Protein AF-H9FH00-F1 (afdb_monomer)

Organism: Macaca mulatta (NCBI:txid9544)

Secondary structure (DSSP, 8-state):
-HHHHHHHHHHHH-HHHHHHHHHH-HHHHHHHHHHHHHHHHT--TT--SPEEEEPPHHHHHHHHHHHSS-HHHHHHHSS-TTEEE-TTSEEEE-HHHHHHHHHHHHHHHHHHHHHHHTSGGGTT--EE---SGGGG-HHHHHHHHHHHGGGTPEE-

pLDDT: mean 91.61, std 6.12, range [62.72, 98.12]

Foldseek 3Di:
DLVLVLVVCCQLLNPVLSVVCCVPPVVQVVVQSVQVVVQQLVQAPPDQAWTWRARPPSSQVSSCVVVVDGSQVSNVPGPDPQWHQDPVGTTTGGSVRSLVSCCVVLVVVLVVVVVVCVDPVNPPAQEDEDDDPCSSRNSNQVSNCVSCVVVNHDYD

Sequence (156 aa):
VDLAFEQLLCRIFGEDFITTFKRQRPAAWVDLTIAFEARKRTAGPHRAGALNISLPFSFIDFYRKQRGHNVETALRRSSVNFVKWSSQGMLRMSCEAMNELFQPTVSGIIQHIETLLARPEVQGVKLLFLVGGFAESAVLQHAVQAALGARGLRVV

Radius of gyration: 18.67 Å; Cα contacts (8 Å, |Δi|>4): 171; chains: 1; bounding box: 51×27×50 Å

Nearest PDB structures (foldseek):
  3a5s-assembly1_B  TM=3.078E-01  e=3.092E-01  Rheum palmatum
  3a5r-assembly1_B  TM=2.980E-01  e=6.906E-01  Rheum palmatum
  1i8b-assembly1_B-2  TM=3.566E-01  e=1.375E+00  Medicago sativa
  1i88-assembly1_B-2  TM=3.021E-01  e=9.201E-01  Medicago sativa
  1bi5-assembly1_A  TM=3.054E-01  e=1.456E+00  Medicago sativa

Solvent-accessible surface area (backbone atoms only — not comparable to full-atom values): 8728 Å² total; per-residue (Å²): 71,70,67,47,49,52,50,50,49,23,67,42,68,34,54,73,50,52,55,49,42,46,71,78,38,46,68,52,44,50,53,33,51,52,42,44,48,60,51,58,71,69,43,40,85,84,52,88,67,62,48,74,34,58,63,42,66,69,53,54,53,49,46,27,72,74,67,78,47,52,68,56,59,33,39,73,72,28,93,52,84,52,48,43,72,39,98,86,66,23,45,32,26,36,52,64,50,54,52,57,32,40,43,73,48,47,52,52,50,49,53,51,52,52,59,51,56,68,35,79,94,48,58,86,66,48,71,44,79,62,73,64,84,70,48,72,31,50,47,50,48,51,51,48,41,63,69,39,37,83,74,65,32,44,75,87

InterPro domains:
  IPR043129 ATPase, nucleotide binding domain [SSF53067] (2-149)

Mean predicted aligned error: 4.46 Å

Structure (mmCIF, N/CA/C/O backbone):
data_AF-H9FH00-F1
#
_entry.id   AF-H9FH00-F1
#
loop_
_atom_site.group_PDB
_atom_site.id
_atom_site.type_symbol
_atom_site.label_atom_id
_atom_site.label_alt_id
_atom_site.label_comp_id
_atom_site.label_asym_id
_atom_site.label_entity_id
_atom_site.label_seq_id
_atom_site.pdbx_PDB_ins_code
_atom_site.Cartn_x
_atom_site.Cartn_y
_atom_site.Cartn_z
_atom_site.occupancy
_atom_site.B_iso_or_equiv
_atom_site.auth_seq_id
_atom_site.auth_comp_id
_atom_site.auth_asym_id
_atom_site.auth_atom_id
_atom_site.pdbx_PDB_model_num
ATOM 1 N N . VAL A 1 1 ? -5.626 -0.588 1.479 1.00 94.06 1 VAL A N 1
ATOM 2 C CA . VAL A 1 1 ? -4.148 -0.709 1.537 1.00 94.06 1 VAL A CA 1
ATOM 3 C C . VAL A 1 1 ? -3.565 -1.157 0.202 1.00 94.06 1 VAL A C 1
ATOM 5 O O . VAL A 1 1 ? -2.759 -0.424 -0.349 1.00 94.06 1 VAL A O 1
ATOM 8 N N . ASP A 1 2 ? -3.991 -2.291 -0.370 1.00 95.69 2 ASP A N 1
ATOM 9 C CA . ASP A 1 2 ? -3.437 -2.786 -1.650 1.00 95.69 2 ASP A CA 1
ATOM 10 C C . ASP A 1 2 ? -3.619 -1.794 -2.812 1.00 95.69 2 ASP A C 1
ATOM 12 O O . ASP A 1 2 ? -2.686 -1.552 -3.571 1.00 95.69 2 ASP A O 1
ATOM 16 N N . LEU A 1 3 ? -4.773 -1.120 -2.883 1.00 96.44 3 LEU A N 1
ATOM 17 C CA . LEU A 1 3 ? -5.005 -0.041 -3.850 1.00 96.44 3 LEU A CA 1
ATOM 18 C C . LEU A 1 3 ? -4.013 1.125 -3.689 1.00 96.44 3 LEU A C 1
ATOM 20 O O . LEU A 1 3 ? -3.522 1.652 -4.681 1.00 96.44 3 LEU A O 1
ATOM 24 N N . ALA A 1 4 ? -3.686 1.515 -2.452 1.00 96.44 4 ALA A N 1
ATOM 25 C CA . ALA A 1 4 ? -2.723 2.587 -2.198 1.00 96.44 4 ALA A CA 1
ATOM 26 C C . ALA A 1 4 ? -1.310 2.182 -2.652 1.00 96.44 4 ALA A C 1
ATOM 28 O O . ALA A 1 4 ? -0.557 3.011 -3.163 1.00 96.44 4 ALA A O 1
ATOM 29 N N . PHE A 1 5 ? -0.961 0.899 -2.512 1.00 96.56 5 PHE A N 1
ATOM 30 C CA . PHE A 1 5 ? 0.284 0.360 -3.050 1.00 96.56 5 PHE A CA 1
ATOM 31 C C . PHE A 1 5 ? 0.297 0.375 -4.582 1.00 96.56 5 PHE A C 1
ATOM 33 O O . PHE A 1 5 ? 1.275 0.820 -5.175 1.00 96.56 5 PHE A O 1
ATOM 40 N N . GLU A 1 6 ? -0.792 -0.025 -5.239 1.00 97.19 6 GLU A N 1
ATOM 41 C CA . GLU A 1 6 ? -0.902 0.075 -6.699 1.00 97.19 6 GLU A CA 1
ATOM 42 C C . GLU A 1 6 ? -0.765 1.530 -7.178 1.00 97.19 6 GLU A C 1
ATOM 44 O O . GLU A 1 6 ? 0.018 1.808 -8.082 1.00 97.19 6 GLU A O 1
ATOM 49 N N . GLN A 1 7 ? -1.426 2.481 -6.514 1.00 96.56 7 GLN A N 1
ATOM 50 C CA . GLN A 1 7 ? -1.293 3.911 -6.813 1.00 96.56 7 GLN A CA 1
ATOM 51 C C . GLN A 1 7 ? 0.136 4.428 -6.597 1.00 96.56 7 GLN A C 1
ATOM 53 O O . GLN A 1 7 ? 0.621 5.262 -7.361 1.00 96.56 7 GLN A O 1
ATOM 58 N N . LEU A 1 8 ? 0.839 3.942 -5.571 1.00 95.81 8 LEU A N 1
ATOM 59 C CA . LEU A 1 8 ? 2.259 4.229 -5.372 1.00 95.81 8 LEU A CA 1
ATOM 60 C C . LEU A 1 8 ? 3.095 3.723 -6.558 1.00 95.81 8 LEU A C 1
ATOM 62 O O . LEU A 1 8 ? 3.923 4.471 -7.074 1.00 95.81 8 LEU A O 1
ATOM 66 N N . LEU A 1 9 ? 2.848 2.499 -7.031 1.00 96.62 9 LEU A N 1
ATOM 67 C CA . LEU A 1 9 ? 3.522 1.962 -8.214 1.00 96.62 9 LEU A CA 1
ATOM 68 C C . LEU A 1 9 ? 3.197 2.777 -9.474 1.00 96.62 9 LEU A C 1
ATOM 70 O O . LEU A 1 9 ? 4.111 3.069 -10.242 1.00 96.62 9 LEU A O 1
ATOM 74 N N . CYS A 1 10 ? 1.947 3.207 -9.665 1.00 96.94 10 CYS A N 1
ATOM 75 C CA . CYS A 1 10 ? 1.564 4.087 -10.774 1.00 96.94 10 CYS A CA 1
ATOM 76 C C . CYS A 1 10 ? 2.302 5.431 -10.718 1.00 96.94 10 CYS A C 1
ATOM 78 O O . CYS A 1 10 ? 2.780 5.902 -11.746 1.00 96.94 10 CYS A O 1
ATOM 80 N N . ARG A 1 11 ? 2.469 6.026 -9.529 1.00 95.50 11 ARG A N 1
ATOM 81 C CA . ARG A 1 11 ? 3.235 7.275 -9.359 1.00 95.50 11 ARG A CA 1
ATOM 82 C C . ARG A 1 11 ? 4.721 7.121 -9.693 1.00 95.50 11 ARG A C 1
ATOM 84 O O . ARG A 1 11 ? 5.328 8.069 -10.177 1.00 95.50 11 ARG A O 1
ATOM 91 N N . ILE A 1 12 ? 5.308 5.953 -9.427 1.00 95.19 12 ILE A N 1
ATOM 92 C CA . ILE A 1 12 ? 6.737 5.698 -9.668 1.00 95.19 12 ILE A CA 1
ATOM 93 C C . ILE A 1 12 ? 6.998 5.287 -11.125 1.00 95.19 12 ILE A C 1
ATOM 95 O O . ILE A 1 12 ? 7.949 5.764 -11.738 1.00 95.19 12 ILE A O 1
ATOM 99 N N . PHE A 1 13 ? 6.182 4.385 -11.676 1.00 96.12 13 PHE A N 1
ATOM 100 C CA . PHE A 1 13 ? 6.452 3.708 -12.952 1.00 96.12 13 PHE A CA 1
ATOM 101 C C . PHE A 1 13 ? 5.534 4.154 -14.109 1.00 96.12 13 PHE A C 1
ATOM 103 O O . PHE A 1 13 ? 5.788 3.821 -15.273 1.00 96.12 13 PHE A O 1
ATOM 110 N N . GLY A 1 14 ? 4.496 4.936 -13.807 1.00 96.50 14 GLY A N 1
ATOM 111 C CA . GLY A 1 14 ? 3.463 5.380 -14.742 1.00 96.50 14 GLY A CA 1
ATOM 112 C C . GLY A 1 14 ? 2.243 4.457 -14.750 1.00 96.50 14 GLY A C 1
ATOM 113 O O . GLY A 1 14 ? 2.362 3.230 -14.727 1.00 96.50 14 GLY A O 1
ATOM 114 N N . GLU A 1 15 ? 1.053 5.050 -14.800 1.00 97.38 15 GLU A N 1
ATOM 115 C CA . GLU A 1 15 ? -0.226 4.329 -14.828 1.00 97.38 15 GLU A CA 1
ATOM 116 C C . GLU A 1 15 ? -0.405 3.491 -16.103 1.00 97.38 15 GLU A C 1
ATOM 118 O O . GLU A 1 15 ? -0.858 2.344 -16.047 1.00 97.38 15 GLU A O 1
ATOM 123 N N . ASP A 1 16 ? 0.024 4.024 -17.248 1.00 97.38 16 ASP A N 1
ATOM 124 C CA . ASP A 1 16 ? 0.031 3.337 -18.541 1.00 97.38 16 ASP A CA 1
ATOM 125 C C . ASP A 1 16 ? 0.887 2.062 -18.498 1.00 97.38 16 ASP A C 1
ATOM 127 O O . ASP A 1 16 ? 0.488 1.008 -19.012 1.00 97.38 16 ASP A O 1
ATOM 131 N N . PHE A 1 17 ? 2.037 2.137 -17.822 1.00 97.69 17 PHE A N 1
ATOM 132 C CA . PHE A 1 17 ? 2.921 0.998 -17.620 1.00 97.69 17 PHE A CA 1
ATOM 133 C C . PHE A 1 17 ? 2.284 -0.049 -16.709 1.00 97.69 17 PHE A C 1
ATOM 135 O O . PHE A 1 17 ? 2.214 -1.214 -17.099 1.00 97.69 17 PHE A O 1
ATOM 142 N N . ILE A 1 18 ? 1.792 0.341 -15.526 1.00 98.12 18 ILE A N 1
ATOM 143 C CA . ILE A 1 18 ? 1.190 -0.603 -14.569 1.00 98.12 18 ILE A CA 1
ATOM 144 C C . ILE A 1 18 ? -0.019 -1.305 -15.188 1.00 98.12 18 ILE A C 1
ATOM 146 O O . ILE A 1 18 ? -0.123 -2.532 -15.119 1.00 98.12 18 ILE A O 1
ATOM 150 N N . THR A 1 19 ? -0.876 -0.562 -15.885 1.00 98.00 19 THR A N 1
ATOM 151 C CA . THR A 1 19 ? -2.033 -1.117 -16.600 1.00 98.00 19 THR A CA 1
ATOM 152 C C . THR A 1 19 ? -1.601 -2.128 -17.663 1.00 98.00 19 THR A C 1
ATOM 154 O O . THR A 1 19 ? -2.134 -3.239 -17.745 1.00 98.00 19 THR A O 1
ATOM 157 N N . THR A 1 20 ? -0.594 -1.781 -18.467 1.00 97.94 20 THR A N 1
ATOM 158 C CA . THR A 1 20 ? -0.076 -2.668 -19.516 1.00 97.94 20 THR A CA 1
ATOM 159 C C . THR A 1 20 ? 0.603 -3.906 -18.931 1.00 97.94 20 THR A C 1
ATOM 161 O O . THR A 1 20 ? 0.410 -5.008 -19.448 1.00 97.94 20 THR A O 1
ATOM 164 N N . PHE A 1 21 ? 1.347 -3.757 -17.836 1.00 98.12 21 PHE A N 1
ATOM 165 C CA . PHE A 1 21 ? 2.003 -4.856 -17.138 1.00 98.12 21 PHE A CA 1
ATOM 166 C C . PHE A 1 21 ? 0.986 -5.840 -16.555 1.00 98.12 21 PHE A C 1
ATOM 168 O O . PHE A 1 21 ? 1.097 -7.037 -16.812 1.00 98.12 21 PHE A O 1
ATOM 175 N N . LYS A 1 22 ? -0.056 -5.354 -15.864 1.00 97.88 22 LYS A N 1
ATOM 176 C CA . LYS A 1 22 ? -1.153 -6.189 -15.338 1.00 97.88 22 LYS A CA 1
ATOM 177 C C . LYS A 1 22 ? -1.817 -7.015 -16.440 1.00 97.88 22 LYS A C 1
ATOM 179 O O . LYS A 1 22 ? -2.079 -8.198 -16.246 1.00 97.88 22 LYS A O 1
ATOM 184 N N . ARG A 1 23 ? -2.031 -6.412 -17.616 1.00 97.81 23 ARG A N 1
ATOM 185 C CA . ARG A 1 23 ? -2.630 -7.086 -18.778 1.00 97.81 23 ARG A CA 1
ATOM 186 C C . ARG A 1 23 ? -1.701 -8.125 -19.412 1.00 97.81 23 ARG A C 1
ATOM 188 O O . ARG A 1 23 ? -2.151 -9.209 -19.758 1.00 97.81 23 ARG A O 1
ATOM 195 N N . GLN A 1 24 ? -0.424 -7.797 -19.612 1.00 97.88 24 GLN A N 1
ATOM 196 C CA . GLN A 1 24 ? 0.503 -8.651 -20.371 1.00 97.88 24 GLN A CA 1
ATOM 197 C C . GLN A 1 24 ? 1.260 -9.675 -19.517 1.00 97.88 24 GLN A C 1
ATOM 199 O O . GLN A 1 24 ? 1.791 -10.648 -20.057 1.00 97.88 24 GLN A O 1
ATOM 204 N N . ARG A 1 25 ? 1.383 -9.437 -18.209 1.00 97.38 25 ARG A N 1
ATOM 205 C CA . ARG A 1 25 ? 2.156 -10.252 -17.261 1.00 97.38 25 ARG A CA 1
ATOM 206 C C . ARG A 1 25 ? 1.370 -10.470 -15.953 1.00 97.38 25 ARG A C 1
ATOM 208 O O . ARG A 1 25 ? 1.889 -10.172 -14.877 1.00 97.38 25 ARG A O 1
ATOM 215 N N . PRO A 1 26 ? 0.139 -11.017 -16.011 1.00 97.25 26 PRO A N 1
ATOM 216 C CA . PRO A 1 26 ? -0.724 -11.153 -14.836 1.00 97.25 26 PRO A CA 1
ATOM 217 C C . PRO A 1 26 ? -0.115 -12.038 -13.739 1.00 97.25 26 PRO A C 1
ATOM 219 O O . PRO A 1 26 ? -0.229 -11.700 -12.568 1.00 97.25 26 PRO A O 1
ATOM 222 N N . ALA A 1 27 ? 0.597 -13.114 -14.094 1.00 97.56 27 ALA A N 1
ATOM 223 C CA . ALA A 1 27 ? 1.269 -13.972 -13.112 1.00 97.56 27 ALA A CA 1
ATOM 224 C C . ALA A 1 27 ? 2.326 -13.203 -12.297 1.00 97.56 27 ALA A C 1
ATOM 226 O O . ALA A 1 27 ? 2.328 -13.249 -11.073 1.00 97.56 27 ALA A O 1
ATOM 227 N N . ALA A 1 28 ? 3.155 -12.398 -12.965 1.00 97.31 28 ALA A N 1
ATOM 228 C CA . ALA A 1 28 ? 4.146 -11.574 -12.279 1.00 97.31 28 ALA A CA 1
ATOM 229 C C . ALA A 1 28 ? 3.496 -10.443 -11.459 1.00 97.31 28 ALA A C 1
ATOM 231 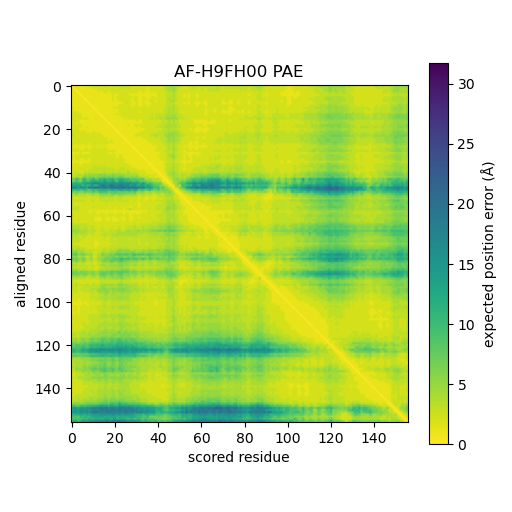O O . ALA A 1 28 ? 4.032 -10.039 -10.431 1.00 97.31 28 ALA A O 1
ATOM 232 N N . TRP A 1 29 ? 2.336 -9.926 -11.877 1.00 97.88 29 TRP A N 1
ATOM 233 C CA . TRP A 1 29 ? 1.560 -9.014 -11.034 1.00 97.88 29 TRP A CA 1
ATOM 234 C C . TRP A 1 29 ? 1.082 -9.704 -9.752 1.00 97.88 29 TRP A C 1
ATOM 236 O O . TRP A 1 29 ? 1.228 -9.138 -8.671 1.00 97.88 29 TRP A O 1
ATOM 246 N N . VAL A 1 30 ? 0.583 -10.939 -9.856 1.00 97.44 30 VAL A N 1
ATOM 247 C CA . VAL A 1 30 ? 0.188 -11.742 -8.691 1.00 97.44 30 VAL A CA 1
ATOM 248 C C . VAL A 1 30 ? 1.373 -11.935 -7.742 1.00 97.44 30 VAL A C 1
ATOM 250 O O . VAL A 1 30 ? 1.246 -11.603 -6.564 1.00 97.44 30 VAL A O 1
ATOM 253 N N . ASP A 1 31 ? 2.542 -12.336 -8.244 1.00 96.81 31 ASP A N 1
ATOM 254 C CA . ASP A 1 31 ? 3.752 -12.497 -7.422 1.00 96.81 31 ASP A CA 1
ATOM 255 C C . ASP A 1 31 ? 4.131 -11.208 -6.678 1.00 96.81 31 ASP A C 1
ATOM 257 O O . ASP A 1 31 ? 4.454 -11.234 -5.488 1.00 96.81 31 ASP A O 1
ATOM 261 N N . LEU A 1 32 ? 4.044 -10.057 -7.356 1.00 97.19 32 LEU A N 1
ATOM 262 C CA . LEU A 1 32 ? 4.289 -8.752 -6.741 1.00 97.19 32 LEU A CA 1
ATOM 263 C C . LEU A 1 32 ? 3.273 -8.450 -5.632 1.00 97.19 32 LEU A C 1
ATOM 265 O O . LEU A 1 32 ? 3.656 -7.997 -4.551 1.00 97.19 32 LEU A O 1
ATOM 269 N N . THR A 1 33 ? 1.987 -8.709 -5.875 1.00 96.62 33 THR A N 1
ATOM 270 C CA . THR A 1 33 ? 0.947 -8.483 -4.863 1.00 96.62 33 THR A CA 1
ATOM 271 C C . THR A 1 33 ? 1.101 -9.409 -3.660 1.00 96.62 33 THR A C 1
ATOM 273 O O . THR A 1 33 ? 0.935 -8.943 -2.538 1.00 96.62 33 THR A O 1
ATOM 276 N N . ILE A 1 34 ? 1.513 -10.666 -3.852 1.00 95.81 34 ILE A N 1
ATOM 277 C CA . ILE A 1 34 ? 1.816 -11.606 -2.760 1.00 95.81 34 ILE A CA 1
ATOM 278 C C . ILE A 1 34 ? 3.025 -11.120 -1.954 1.00 95.81 34 ILE A C 1
ATOM 280 O O . ILE A 1 34 ? 2.984 -11.091 -0.723 1.00 95.81 34 ILE A O 1
ATOM 284 N N . ALA A 1 35 ? 4.092 -10.686 -2.631 1.00 94.75 35 ALA A N 1
ATOM 285 C CA . ALA A 1 35 ? 5.270 -10.142 -1.963 1.00 94.75 35 ALA A CA 1
ATOM 286 C C . ALA A 1 35 ? 4.920 -8.905 -1.121 1.00 94.75 35 ALA A C 1
ATOM 288 O O . ALA A 1 35 ? 5.389 -8.773 0.012 1.00 94.75 35 ALA A O 1
ATOM 289 N N . PHE A 1 36 ? 4.071 -8.015 -1.644 1.00 95.62 36 PHE A N 1
ATOM 290 C CA . PHE A 1 36 ? 3.565 -6.870 -0.891 1.00 95.62 36 PHE A CA 1
ATOM 291 C C . PHE A 1 36 ? 2.694 -7.301 0.293 1.00 95.62 36 PHE A C 1
ATOM 293 O O . PHE A 1 36 ? 2.882 -6.810 1.403 1.00 95.62 36 PHE A O 1
ATOM 300 N N . GLU A 1 37 ? 1.779 -8.240 0.083 1.00 94.12 37 GLU A N 1
ATOM 301 C CA . GLU A 1 37 ? 0.862 -8.752 1.097 1.00 94.12 37 GLU A CA 1
ATOM 302 C C . GLU A 1 37 ? 1.620 -9.329 2.307 1.00 94.12 37 GLU A C 1
ATOM 304 O O . GLU A 1 37 ? 1.341 -8.951 3.448 1.00 94.12 37 GLU A O 1
ATOM 309 N N . ALA A 1 38 ? 2.673 -10.114 2.069 1.00 91.94 38 ALA A N 1
ATOM 310 C CA . ALA A 1 38 ? 3.525 -10.643 3.132 1.00 91.94 38 ALA A CA 1
ATOM 311 C C . ALA A 1 38 ? 4.209 -9.523 3.944 1.00 91.94 38 ALA A C 1
ATOM 313 O O . ALA A 1 38 ? 4.372 -9.611 5.165 1.00 91.94 38 ALA A O 1
ATOM 314 N N . ARG A 1 39 ? 4.601 -8.424 3.286 1.00 91.69 39 ARG A N 1
ATOM 315 C CA . ARG A 1 39 ? 5.163 -7.242 3.962 1.00 91.69 39 ARG A CA 1
ATOM 316 C C . ARG A 1 39 ? 4.100 -6.443 4.709 1.00 91.69 39 ARG A C 1
ATOM 318 O O . ARG A 1 39 ? 4.365 -6.020 5.830 1.00 91.69 39 ARG A O 1
ATOM 325 N N . LYS A 1 40 ? 2.895 -6.328 4.152 1.00 91.38 40 LYS A N 1
ATOM 326 C CA . LYS A 1 40 ? 1.716 -5.719 4.780 1.00 91.38 40 LYS A CA 1
ATOM 327 C C . LYS A 1 40 ? 1.351 -6.410 6.093 1.00 91.38 40 LYS A C 1
ATOM 329 O O . LYS A 1 40 ? 1.171 -5.715 7.087 1.00 91.38 40 LYS A O 1
ATOM 334 N N . ARG A 1 41 ? 1.336 -7.748 6.136 1.00 88.81 41 ARG A N 1
ATOM 335 C CA . ARG A 1 41 ? 1.075 -8.517 7.371 1.00 88.81 41 ARG A CA 1
ATOM 336 C C . ARG A 1 41 ? 2.091 -8.259 8.484 1.00 88.81 41 ARG A C 1
ATOM 338 O O . ARG A 1 41 ? 1.746 -8.321 9.654 1.00 88.81 41 ARG A O 1
ATOM 345 N N . THR A 1 42 ? 3.338 -7.960 8.126 1.00 86.94 42 THR A N 1
ATOM 346 C CA . THR A 1 42 ? 4.421 -7.729 9.100 1.00 86.94 42 THR A CA 1
ATOM 347 C C . THR A 1 42 ? 4.651 -6.247 9.417 1.00 86.94 42 THR A C 1
ATOM 349 O O . THR A 1 42 ? 5.594 -5.910 10.141 1.00 86.94 42 THR A O 1
ATOM 352 N N . ALA A 1 43 ? 3.844 -5.340 8.861 1.00 87.44 43 ALA A N 1
ATOM 353 C CA . ALA A 1 43 ? 3.906 -3.919 9.180 1.00 87.44 43 ALA A CA 1
ATOM 354 C C . ALA A 1 43 ? 3.310 -3.660 10.570 1.00 87.44 43 ALA A C 1
ATOM 356 O O . ALA A 1 43 ? 2.314 -4.270 10.959 1.00 87.44 43 ALA A O 1
ATOM 357 N N . GLY A 1 44 ? 3.914 -2.742 11.320 1.00 83.38 44 GLY A N 1
ATOM 358 C CA . GLY A 1 44 ? 3.451 -2.415 12.661 1.00 83.38 44 GLY A CA 1
ATOM 359 C C . GLY A 1 44 ? 4.044 -1.104 13.177 1.00 83.38 44 GLY A C 1
ATOM 360 O O . GLY A 1 44 ? 5.134 -0.722 12.749 1.00 83.38 44 GLY A O 1
ATOM 361 N N . PRO A 1 45 ? 3.357 -0.435 14.117 1.00 73.25 45 PRO A N 1
ATOM 362 C CA . PRO A 1 45 ? 3.713 0.903 14.600 1.00 73.25 45 PRO A CA 1
ATOM 363 C C . PRO A 1 45 ? 5.066 0.968 15.324 1.00 73.25 45 PRO A C 1
ATOM 365 O O . PRO A 1 45 ? 5.716 2.004 15.312 1.00 73.25 45 PRO A O 1
ATOM 368 N N . HIS A 1 46 ? 5.531 -0.146 15.895 1.00 71.06 46 HIS A N 1
ATOM 369 C CA . HIS A 1 46 ? 6.801 -0.226 16.630 1.00 71.06 46 HIS A CA 1
ATOM 370 C C . HIS A 1 46 ? 7.943 -0.829 15.801 1.00 71.06 46 HIS A C 1
ATOM 372 O O . HIS A 1 46 ? 9.012 -1.143 16.325 1.00 71.06 46 HIS A O 1
ATOM 378 N N . ARG A 1 47 ? 7.729 -1.049 14.499 1.00 72.31 47 ARG A N 1
ATOM 379 C CA . ARG A 1 47 ? 8.766 -1.605 13.633 1.00 72.31 47 ARG A CA 1
ATOM 380 C C . ARG A 1 47 ? 9.735 -0.495 13.233 1.00 72.31 47 ARG A C 1
ATOM 382 O O . ARG A 1 47 ? 9.360 0.416 12.510 1.00 72.31 47 ARG A O 1
ATOM 389 N N . ALA A 1 48 ? 10.996 -0.613 13.644 1.00 62.72 48 ALA A N 1
ATOM 390 C CA . ALA A 1 48 ? 12.045 0.346 13.282 1.00 62.72 48 ALA A CA 1
ATOM 391 C C . ALA A 1 48 ? 12.677 0.086 11.895 1.00 62.72 48 ALA A C 1
ATOM 393 O O . ALA A 1 48 ? 13.308 0.964 11.316 1.00 62.72 48 ALA A O 1
ATOM 394 N N . GLY A 1 49 ? 12.548 -1.134 11.361 1.00 76.38 49 GLY A N 1
ATOM 395 C CA . GLY A 1 49 ? 13.242 -1.554 10.141 1.00 76.38 49 GLY A CA 1
ATOM 396 C C . GLY A 1 49 ? 12.436 -1.351 8.857 1.00 76.38 49 GLY A C 1
ATOM 397 O O . GLY A 1 49 ? 11.305 -1.832 8.758 1.00 76.38 49 GLY A O 1
ATOM 398 N N . ALA A 1 50 ? 13.079 -0.753 7.848 1.00 82.31 50 ALA A N 1
ATOM 399 C CA . ALA A 1 50 ? 12.557 -0.619 6.489 1.00 82.31 50 ALA A CA 1
ATOM 400 C C . ALA A 1 50 ? 12.095 -1.965 5.892 1.00 82.31 50 ALA A C 1
ATOM 402 O O . ALA A 1 50 ? 12.663 -3.031 6.155 1.00 82.31 50 ALA A O 1
ATOM 403 N N . LEU A 1 51 ? 11.071 -1.906 5.046 1.00 88.56 51 LEU A N 1
ATOM 404 C CA . LEU A 1 51 ? 10.437 -3.057 4.414 1.00 88.56 51 LEU A CA 1
ATOM 405 C C . LEU A 1 51 ? 10.933 -3.210 2.978 1.00 88.56 51 LEU A C 1
ATOM 407 O O . LEU A 1 51 ? 10.769 -2.311 2.160 1.00 88.56 51 LEU A O 1
ATOM 411 N N . ASN A 1 52 ? 11.524 -4.363 2.663 1.00 92.56 52 ASN A N 1
ATOM 412 C CA . ASN A 1 52 ? 11.954 -4.676 1.301 1.00 92.56 52 ASN A CA 1
ATOM 413 C C . ASN A 1 52 ? 10.887 -5.521 0.589 1.00 92.56 52 ASN A C 1
ATOM 415 O O . ASN A 1 52 ? 10.543 -6.613 1.053 1.00 92.56 52 ASN A O 1
ATOM 419 N N . ILE A 1 53 ? 10.402 -5.033 -0.547 1.00 94.31 53 ILE A N 1
ATOM 420 C CA . ILE A 1 53 ? 9.461 -5.711 -1.438 1.00 94.31 53 ILE A CA 1
ATOM 421 C C . ILE A 1 53 ? 10.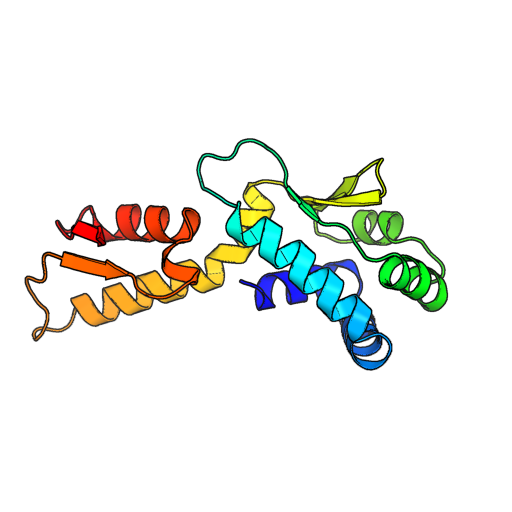218 -6.068 -2.716 1.00 94.31 53 ILE A C 1
ATOM 423 O O . ILE A 1 53 ? 10.781 -5.201 -3.389 1.00 94.31 53 ILE A O 1
ATOM 427 N N . SER A 1 54 ? 10.264 -7.355 -3.045 1.00 93.12 54 SER A N 1
ATOM 428 C CA . SER A 1 54 ? 10.893 -7.829 -4.274 1.00 93.12 54 SER A CA 1
ATOM 429 C C . SER A 1 54 ? 10.015 -7.503 -5.478 1.00 93.12 54 SER A C 1
ATOM 431 O O . SER A 1 54 ? 8.845 -7.886 -5.510 1.00 93.12 54 SER A O 1
ATOM 433 N N . LEU A 1 55 ? 10.593 -6.850 -6.488 1.00 94.81 55 LEU A N 1
ATOM 434 C CA . LEU A 1 55 ? 9.983 -6.794 -7.813 1.00 94.81 55 LEU A CA 1
ATOM 435 C C . LEU A 1 55 ? 10.329 -8.085 -8.564 1.00 94.81 55 LEU A C 1
ATOM 437 O O . LEU A 1 55 ? 11.511 -8.430 -8.637 1.00 94.81 55 LEU A O 1
ATOM 441 N N . PRO A 1 56 ? 9.350 -8.789 -9.153 1.00 95.44 56 PRO A N 1
ATOM 442 C CA . PRO A 1 56 ? 9.631 -9.939 -10.003 1.00 95.44 56 PRO A CA 1
ATOM 443 C C . PRO A 1 56 ? 10.565 -9.558 -11.155 1.00 95.44 56 PRO A C 1
ATOM 445 O O . PRO A 1 56 ? 10.441 -8.471 -11.723 1.00 95.44 56 PRO A O 1
ATOM 448 N N . PHE A 1 57 ? 11.449 -10.470 -11.572 1.00 94.88 57 PHE A N 1
ATOM 449 C CA . PHE A 1 57 ? 12.346 -10.230 -12.713 1.00 94.88 57 PHE A CA 1
ATOM 450 C C . PHE A 1 57 ? 11.573 -9.783 -13.963 1.00 94.88 57 PHE A C 1
ATOM 452 O O . PHE A 1 57 ? 11.976 -8.838 -14.640 1.00 94.88 57 PHE A O 1
ATOM 459 N N . SER A 1 58 ? 10.407 -10.394 -14.213 1.00 95.94 58 SER A N 1
ATOM 460 C CA . SER A 1 58 ? 9.533 -10.008 -15.322 1.00 95.94 58 SER A CA 1
ATOM 461 C C . SER A 1 58 ? 9.058 -8.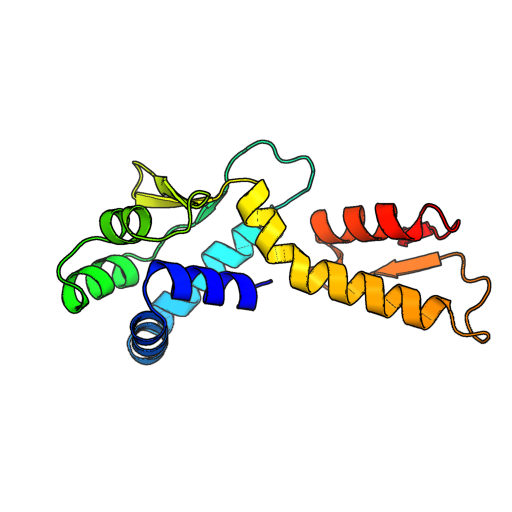556 -15.238 1.00 95.94 58 SER A C 1
ATOM 463 O O . SER A 1 58 ? 8.816 -7.974 -16.287 1.00 95.94 58 SER A O 1
ATOM 465 N N . PHE A 1 59 ? 8.900 -7.967 -14.050 1.00 97.31 59 PHE A N 1
ATOM 466 C CA . PHE A 1 59 ? 8.561 -6.548 -13.904 1.00 97.31 59 PHE A CA 1
ATOM 467 C C . PHE A 1 59 ? 9.741 -5.673 -14.325 1.00 97.31 59 PHE A C 1
ATOM 469 O O . PHE A 1 59 ? 9.591 -4.769 -15.145 1.00 97.31 59 PHE A O 1
ATOM 476 N N . ILE A 1 60 ? 10.929 -5.976 -13.795 1.00 96.12 60 ILE A N 1
ATOM 477 C CA . ILE A 1 60 ? 12.153 -5.197 -14.019 1.00 96.12 60 ILE A CA 1
ATOM 478 C C . ILE A 1 60 ? 12.545 -5.217 -15.502 1.00 96.12 60 ILE A C 1
ATOM 480 O O . ILE A 1 60 ? 12.805 -4.166 -16.092 1.00 96.12 60 ILE A O 1
ATOM 484 N N . ASP A 1 61 ? 12.564 -6.401 -16.118 1.00 96.50 61 ASP A N 1
ATOM 485 C CA . ASP A 1 61 ? 12.919 -6.556 -17.529 1.00 96.50 61 ASP A CA 1
ATOM 486 C C . ASP A 1 61 ? 11.883 -5.901 -18.454 1.00 96.50 61 ASP A C 1
ATOM 488 O O . ASP A 1 61 ? 12.252 -5.204 -19.401 1.00 96.50 61 ASP A O 1
ATOM 492 N N . PHE A 1 62 ? 10.592 -6.058 -18.148 1.00 97.00 62 PHE A N 1
ATOM 493 C CA . PHE A 1 62 ? 9.517 -5.447 -18.927 1.00 97.00 62 PHE A CA 1
ATOM 494 C C . PHE A 1 62 ? 9.554 -3.917 -18.857 1.00 97.00 62 PHE A C 1
ATOM 496 O O . PHE A 1 62 ? 9.470 -3.263 -19.897 1.00 97.00 62 PHE A O 1
ATOM 503 N N . TYR A 1 63 ? 9.770 -3.344 -17.667 1.00 96.88 63 TYR A N 1
ATOM 504 C CA . TYR A 1 63 ? 9.952 -1.901 -17.493 1.00 96.88 63 TYR A CA 1
ATOM 505 C C . TYR A 1 63 ? 11.116 -1.379 -18.333 1.00 96.88 63 TYR A C 1
ATOM 507 O O . TYR A 1 63 ? 10.953 -0.440 -19.114 1.00 96.88 63 TYR A O 1
ATOM 515 N N . ARG A 1 64 ? 12.277 -2.039 -18.241 1.00 96.50 64 ARG A N 1
ATOM 516 C CA . ARG A 1 64 ? 13.472 -1.661 -19.003 1.00 96.50 64 ARG A CA 1
ATOM 517 C C . ARG A 1 64 ? 13.221 -1.677 -20.511 1.00 96.50 64 ARG A C 1
ATOM 519 O O . ARG A 1 64 ? 13.619 -0.736 -21.191 1.00 96.50 64 ARG A O 1
ATOM 526 N N . LYS A 1 65 ? 12.554 -2.715 -21.027 1.00 96.00 65 LYS A N 1
ATOM 527 C CA . LYS A 1 65 ? 12.237 -2.848 -22.458 1.00 96.00 65 LYS A CA 1
ATOM 528 C C . LYS A 1 65 ? 11.268 -1.775 -22.954 1.00 96.00 65 LYS A C 1
ATOM 530 O O . LYS A 1 65 ? 11.441 -1.289 -24.063 1.00 96.00 65 LYS A O 1
ATOM 535 N N . GLN A 1 66 ? 10.273 -1.395 -22.152 1.00 94.88 66 GLN A N 1
ATOM 536 C CA . GLN A 1 66 ? 9.277 -0.399 -22.560 1.00 94.88 66 GLN A CA 1
ATOM 537 C C . GLN A 1 66 ? 9.742 1.049 -22.392 1.00 94.88 66 GLN A C 1
ATOM 539 O O . GLN A 1 66 ? 9.364 1.906 -23.184 1.00 94.88 66 GLN A O 1
ATOM 544 N N . ARG A 1 67 ? 10.530 1.344 -21.353 1.00 94.94 67 ARG A N 1
ATOM 545 C CA . ARG A 1 67 ? 10.907 2.721 -20.989 1.00 94.94 67 ARG A CA 1
ATOM 546 C C . ARG A 1 67 ? 12.340 3.098 -21.363 1.00 94.94 67 ARG A C 1
ATOM 548 O O . ARG A 1 67 ? 12.715 4.261 -21.218 1.00 94.94 67 ARG A O 1
ATOM 555 N N . GLY A 1 68 ? 13.162 2.135 -21.782 1.00 94.62 68 GLY A N 1
ATOM 556 C CA . GLY A 1 68 ? 14.559 2.354 -22.175 1.00 94.62 68 GLY A CA 1
ATOM 557 C C . GLY A 1 68 ? 15.519 2.665 -21.019 1.00 94.62 68 GLY A C 1
ATOM 558 O O . GLY A 1 68 ? 16.685 2.960 -21.256 1.00 94.62 68 GLY A O 1
ATOM 559 N N . HIS A 1 69 ? 15.063 2.602 -19.765 1.00 94.31 69 HIS A N 1
ATOM 560 C CA . HIS A 1 69 ? 15.882 2.820 -18.569 1.00 94.31 69 HIS A CA 1
ATOM 561 C C . HIS A 1 69 ? 15.445 1.899 -17.422 1.00 94.31 69 HIS A C 1
ATOM 563 O O . HIS A 1 69 ? 14.386 1.277 -17.472 1.00 94.31 69 HIS A O 1
ATOM 569 N N . ASN A 1 70 ? 16.282 1.768 -16.392 1.00 94.38 70 ASN A N 1
ATOM 570 C CA . ASN A 1 70 ? 16.049 0.829 -15.292 1.00 94.38 70 ASN A CA 1
ATOM 571 C C . ASN A 1 70 ? 15.109 1.386 -14.199 1.00 94.38 70 ASN A C 1
ATOM 573 O O . ASN A 1 70 ? 14.853 2.588 -14.112 1.00 94.38 70 ASN A O 1
ATOM 577 N N . VAL A 1 71 ? 14.614 0.488 -13.341 1.00 94.62 71 VAL A N 1
ATOM 578 C CA . VAL A 1 71 ? 13.699 0.808 -12.228 1.00 94.62 71 VAL A CA 1
ATOM 579 C C . VAL A 1 71 ? 14.312 1.751 -11.188 1.00 94.62 71 VAL A C 1
ATOM 581 O O . VAL A 1 71 ? 13.608 2.579 -10.620 1.00 94.62 71 VAL A O 1
ATOM 584 N N . GLU A 1 72 ? 15.627 1.681 -10.969 1.00 94.31 72 GLU A N 1
ATOM 585 C CA . GLU A 1 72 ? 16.329 2.602 -10.070 1.00 94.31 72 GLU A CA 1
ATOM 586 C C . GLU A 1 72 ? 16.266 4.041 -10.592 1.00 94.31 72 GLU A C 1
ATOM 588 O O . GLU A 1 72 ? 16.002 4.974 -9.836 1.00 94.31 72 GLU A O 1
ATOM 593 N N . THR A 1 73 ? 16.455 4.222 -11.900 1.00 94.06 73 THR A N 1
ATOM 594 C CA . THR A 1 73 ? 16.341 5.526 -12.561 1.00 94.06 73 THR A CA 1
ATOM 595 C C . THR A 1 73 ? 14.914 6.064 -12.463 1.00 94.06 73 THR A C 1
ATOM 597 O O . THR A 1 73 ? 14.737 7.259 -12.239 1.00 94.06 73 THR A O 1
ATOM 600 N N . ALA A 1 74 ? 13.902 5.196 -12.573 1.00 94.12 74 ALA A N 1
ATOM 601 C CA . ALA A 1 74 ? 12.500 5.571 -12.386 1.00 94.12 74 ALA A CA 1
ATOM 602 C C . ALA A 1 74 ? 12.244 6.113 -10.971 1.0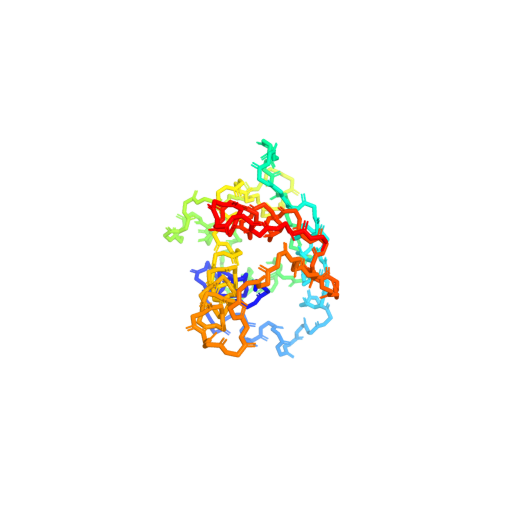0 94.12 74 ALA A C 1
ATOM 604 O O . ALA A 1 74 ? 11.714 7.209 -10.815 1.00 94.12 74 ALA A O 1
ATOM 605 N N . LEU A 1 75 ? 12.717 5.398 -9.944 1.00 92.94 75 LEU A N 1
ATOM 606 C CA . LEU A 1 75 ? 12.617 5.827 -8.546 1.00 92.94 75 LEU A CA 1
ATOM 607 C C . LEU A 1 75 ? 13.308 7.172 -8.306 1.00 92.94 75 LEU A C 1
ATOM 609 O O . LEU A 1 75 ? 12.708 8.054 -7.701 1.00 92.94 75 LEU A O 1
ATOM 613 N N . ARG A 1 76 ? 14.527 7.362 -8.833 1.00 91.12 76 ARG A N 1
ATOM 614 C CA . ARG A 1 76 ? 15.267 8.633 -8.715 1.00 91.12 76 ARG A CA 1
ATOM 615 C C . ARG A 1 76 ? 14.563 9.812 -9.392 1.00 91.12 76 ARG A C 1
ATOM 617 O O . ARG A 1 76 ? 14.749 10.942 -8.958 1.00 91.12 76 ARG A O 1
ATOM 624 N N . ARG A 1 77 ? 13.815 9.565 -10.472 1.00 91.25 77 ARG A N 1
ATOM 625 C CA . ARG A 1 77 ? 13.048 10.592 -11.200 1.00 91.25 77 ARG A CA 1
ATOM 626 C C . ARG A 1 77 ? 11.666 10.843 -10.602 1.00 91.25 77 ARG A C 1
ATOM 628 O O . ARG A 1 77 ? 11.071 11.878 -10.886 1.00 91.25 77 ARG A O 1
ATOM 635 N N . SER 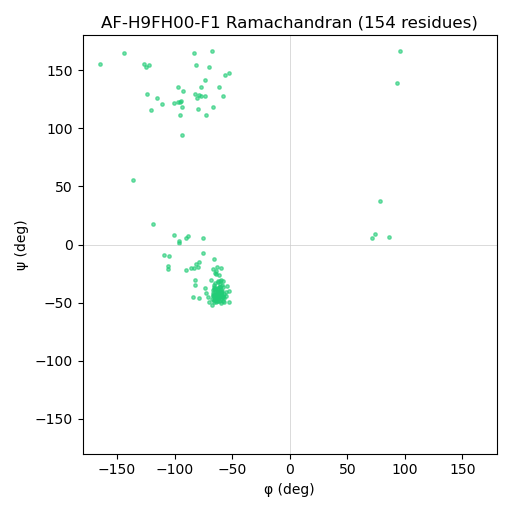A 1 78 ? 11.141 9.901 -9.824 1.00 88.75 78 SER A N 1
ATOM 636 C CA . SER A 1 78 ? 9.847 10.048 -9.165 1.00 88.75 78 SER A CA 1
ATOM 637 C C . SER A 1 78 ? 9.919 11.087 -8.042 1.00 88.75 78 SER A C 1
ATOM 639 O O . SER A 1 78 ? 10.958 11.264 -7.412 1.00 88.75 78 SER A O 1
ATOM 641 N N . SER A 1 79 ? 8.794 11.731 -7.730 1.00 85.25 79 SER A N 1
ATOM 642 C CA . SER A 1 79 ? 8.665 12.613 -6.559 1.00 85.25 79 SER A CA 1
ATOM 643 C C . SER A 1 79 ? 8.560 11.848 -5.227 1.00 85.25 79 SER A C 1
ATOM 645 O O . SER A 1 79 ? 8.321 12.441 -4.175 1.00 85.25 79 SER A O 1
ATOM 647 N N . VAL A 1 80 ? 8.716 10.521 -5.255 1.00 86.75 80 VAL A N 1
ATOM 648 C CA . VAL A 1 80 ? 8.520 9.627 -4.113 1.00 86.75 80 VAL A CA 1
ATOM 649 C C . VAL A 1 80 ? 9.856 9.384 -3.405 1.00 86.75 80 VAL A C 1
ATOM 651 O O . VAL A 1 80 ? 10.607 8.475 -3.743 1.00 86.75 80 VAL A O 1
ATOM 654 N N . ASN A 1 81 ? 10.144 10.173 -2.369 1.00 84.19 81 ASN A N 1
ATOM 655 C CA . ASN A 1 81 ? 11.451 10.153 -1.687 1.00 84.19 81 ASN A CA 1
ATOM 656 C C . ASN A 1 81 ? 11.627 9.025 -0.652 1.00 84.19 81 ASN A C 1
ATOM 658 O O . ASN A 1 81 ? 12.743 8.716 -0.227 1.00 84.19 81 ASN A O 1
ATOM 662 N N . PHE A 1 82 ? 10.526 8.416 -0.223 1.00 86.38 82 PHE A N 1
ATOM 663 C CA . PHE A 1 82 ? 10.486 7.440 0.869 1.00 86.38 82 PHE A CA 1
ATOM 664 C C . PHE A 1 82 ? 10.524 5.975 0.392 1.00 86.38 82 PHE A C 1
ATOM 666 O O . PHE A 1 82 ? 10.501 5.044 1.203 1.00 86.38 82 PHE A O 1
ATOM 673 N N . VAL A 1 83 ? 10.618 5.764 -0.926 1.00 91.19 83 VAL A N 1
ATOM 674 C CA . VAL A 1 83 ? 10.876 4.462 -1.551 1.00 91.19 83 VAL A CA 1
ATOM 675 C C . VAL A 1 83 ? 12.219 4.527 -2.263 1.00 91.19 83 VAL A C 1
ATOM 677 O O . VAL A 1 83 ? 12.453 5.399 -3.093 1.00 91.19 83 VAL A O 1
ATOM 680 N N . LYS A 1 84 ? 13.117 3.596 -1.947 1.00 91.62 84 LYS A N 1
ATOM 681 C CA . LYS A 1 84 ? 14.457 3.527 -2.540 1.00 91.62 84 LYS A CA 1
ATOM 682 C C . LYS A 1 84 ? 14.679 2.189 -3.222 1.00 91.62 84 LYS A C 1
ATOM 684 O O . LYS A 1 84 ? 14.096 1.179 -2.838 1.00 91.62 84 LYS A O 1
ATOM 689 N N . TRP A 1 85 ? 15.573 2.173 -4.202 1.00 93.69 85 TRP A N 1
ATOM 690 C CA . TRP A 1 85 ? 16.101 0.927 -4.741 1.00 93.69 85 TRP A CA 1
ATOM 691 C C . TRP A 1 85 ? 17.196 0.400 -3.812 1.00 93.69 85 TRP A C 1
ATOM 693 O O . TRP A 1 85 ? 18.118 1.136 -3.460 1.00 93.69 85 TRP A O 1
ATOM 703 N N . SER A 1 86 ? 17.079 -0.845 -3.359 1.00 91.50 86 SER A N 1
ATOM 704 C CA . SER A 1 86 ? 18.107 -1.478 -2.533 1.00 91.50 86 SER A CA 1
ATOM 705 C C . SER A 1 86 ? 19.245 -2.021 -3.401 1.00 91.50 86 SER A C 1
ATOM 707 O O . SER A 1 86 ? 19.033 -2.405 -4.550 1.00 91.50 86 SER A O 1
ATOM 709 N N . SER A 1 87 ? 20.446 -2.141 -2.827 1.00 85.69 87 SER A N 1
ATOM 710 C CA . SER A 1 87 ? 21.599 -2.774 -3.493 1.00 85.69 87 SER A CA 1
ATOM 711 C C . SER A 1 87 ? 21.353 -4.236 -3.885 1.00 85.69 87 SER A C 1
ATOM 713 O O . SER A 1 87 ? 22.032 -4.763 -4.757 1.00 85.69 87 SER A O 1
ATOM 715 N N . GLN A 1 88 ? 20.366 -4.884 -3.262 1.00 86.06 88 GLN A N 1
ATOM 716 C CA . GLN A 1 88 ? 19.934 -6.253 -3.552 1.00 86.06 88 GLN A CA 1
ATOM 717 C C . GLN A 1 88 ? 18.834 -6.321 -4.626 1.00 86.06 88 GLN A C 1
ATOM 719 O O . GLN A 1 88 ? 18.287 -7.391 -4.869 1.00 86.06 88 GLN A O 1
ATOM 724 N N . GLY A 1 89 ? 18.466 -5.197 -5.247 1.00 87.69 89 GLY A N 1
ATOM 725 C CA . GLY A 1 89 ? 17.468 -5.174 -6.314 1.00 87.69 89 GLY A CA 1
ATOM 726 C C . GLY A 1 89 ? 16.017 -5.243 -5.827 1.00 87.69 89 GLY A C 1
ATOM 727 O O . GLY A 1 89 ? 15.188 -5.912 -6.440 1.00 87.69 89 GLY A O 1
ATOM 728 N N . MET A 1 90 ? 15.698 -4.587 -4.707 1.00 92.69 90 MET A N 1
ATOM 729 C CA . MET A 1 90 ? 14.346 -4.569 -4.128 1.00 92.69 90 MET A CA 1
ATOM 730 C C . MET A 1 90 ? 13.841 -3.145 -3.893 1.00 92.69 90 MET A C 1
ATOM 732 O O . MET A 1 90 ? 14.633 -2.233 -3.652 1.00 92.69 90 MET A O 1
ATOM 736 N N . LEU A 1 91 ? 12.518 -2.970 -3.862 1.00 93.94 91 LEU A N 1
ATOM 737 C CA . LEU A 1 91 ? 11.894 -1.748 -3.357 1.00 93.94 91 LEU A CA 1
ATOM 738 C C . LEU A 1 91 ? 12.027 -1.709 -1.838 1.00 93.94 91 LEU A C 1
ATOM 740 O O . LEU A 1 91 ? 11.405 -2.501 -1.137 1.00 93.94 91 LEU A O 1
ATOM 744 N N . ARG A 1 92 ? 12.836 -0.788 -1.322 1.00 93.31 92 ARG A N 1
ATOM 745 C CA . ARG A 1 92 ? 12.966 -0.521 0.108 1.00 93.31 92 ARG A CA 1
ATOM 746 C C . ARG A 1 92 ? 12.053 0.636 0.489 1.00 93.31 92 ARG A C 1
ATOM 748 O O . ARG A 1 92 ? 12.310 1.775 0.108 1.00 93.31 92 ARG A O 1
ATOM 755 N N . MET A 1 93 ? 11.019 0.339 1.260 1.00 91.00 93 MET A N 1
ATOM 756 C CA . MET A 1 93 ? 10.092 1.313 1.827 1.00 91.00 93 MET A CA 1
ATOM 757 C C . MET A 1 93 ? 10.486 1.641 3.262 1.00 91.00 93 MET A C 1
ATOM 759 O O . MET A 1 93 ? 10.787 0.734 4.043 1.00 91.00 93 MET A O 1
ATOM 763 N N . SER A 1 94 ? 10.474 2.923 3.623 1.00 88.56 94 SER A N 1
ATOM 764 C CA . SER A 1 94 ? 10.585 3.312 5.029 1.00 88.56 94 SER A CA 1
ATOM 765 C C . SER A 1 94 ? 9.341 2.879 5.822 1.00 88.56 94 SER A C 1
ATOM 767 O O . SER A 1 94 ? 8.320 2.486 5.246 1.00 88.56 94 SER A O 1
ATOM 769 N N . CYS A 1 95 ? 9.420 2.917 7.150 1.00 85.62 95 CYS A N 1
ATOM 770 C CA . CYS A 1 95 ? 8.271 2.587 7.994 1.00 85.62 95 CYS A CA 1
ATOM 771 C C . CYS A 1 95 ? 7.140 3.604 7.812 1.00 85.62 95 CYS A C 1
ATOM 773 O O . CYS A 1 95 ? 5.974 3.224 7.743 1.00 85.62 95 CYS A O 1
ATOM 775 N N . GLU A 1 96 ? 7.492 4.877 7.647 1.00 84.62 96 GLU A N 1
ATOM 776 C CA . GLU A 1 96 ? 6.570 5.976 7.364 1.00 84.62 96 GLU A CA 1
ATOM 777 C C . GLU A 1 96 ? 5.859 5.745 6.031 1.00 84.62 96 GLU A C 1
ATOM 779 O O . GLU A 1 96 ? 4.633 5.748 5.988 1.00 84.62 96 GLU A O 1
ATOM 784 N N . ALA A 1 97 ? 6.613 5.421 4.973 1.00 87.69 97 ALA A N 1
ATOM 785 C CA . ALA A 1 97 ? 6.059 5.083 3.664 1.00 87.69 97 ALA A CA 1
ATOM 786 C C . ALA A 1 97 ? 5.055 3.935 3.737 1.00 87.69 97 ALA A C 1
ATOM 788 O O . ALA A 1 97 ? 4.004 3.968 3.102 1.00 87.69 97 ALA A O 1
ATOM 789 N N . MET A 1 98 ? 5.399 2.889 4.493 1.00 91.12 98 MET A N 1
ATOM 790 C CA . MET A 1 98 ? 4.497 1.765 4.666 1.00 91.12 98 MET A CA 1
ATOM 791 C C . MET A 1 98 ? 3.240 2.204 5.412 1.00 91.12 98 MET A C 1
ATOM 793 O O . MET A 1 98 ? 2.147 1.895 4.955 1.00 91.12 98 MET A O 1
ATOM 797 N N . ASN A 1 99 ? 3.378 2.952 6.509 1.00 88.88 99 ASN A N 1
ATOM 798 C CA . ASN A 1 99 ? 2.250 3.454 7.292 1.00 88.88 99 ASN A CA 1
ATOM 799 C C . ASN A 1 99 ? 1.329 4.369 6.473 1.00 88.88 99 ASN A C 1
ATOM 801 O O . ASN A 1 99 ? 0.111 4.277 6.634 1.00 88.88 99 ASN A O 1
ATOM 805 N N . GLU A 1 100 ? 1.866 5.185 5.563 1.00 90.44 100 GLU A N 1
ATOM 806 C CA . GLU A 1 100 ? 1.074 6.005 4.636 1.00 90.44 100 GLU A CA 1
ATOM 807 C C . GLU A 1 100 ? 0.134 5.160 3.767 1.00 90.44 100 GLU A C 1
ATOM 809 O O . GLU A 1 100 ? -1.012 5.548 3.547 1.00 90.44 100 GLU A O 1
ATOM 814 N N . LEU A 1 101 ? 0.554 3.964 3.338 1.00 94.25 101 LEU A N 1
ATOM 815 C CA . LEU A 1 101 ? -0.311 3.063 2.565 1.00 94.25 101 LEU A CA 1
ATOM 816 C C . LEU A 1 101 ? -1.525 2.557 3.361 1.00 94.25 101 LEU A C 1
ATOM 818 O O . LEU A 1 101 ? -2.537 2.167 2.767 1.00 94.25 101 LEU A O 1
ATOM 822 N N . PHE A 1 102 ? -1.433 2.536 4.694 1.00 94.56 102 PHE A N 1
ATOM 823 C CA . PHE A 1 102 ? -2.537 2.144 5.567 1.00 94.56 102 PHE A CA 1
ATOM 824 C C . PHE A 1 102 ? -3.513 3.291 5.823 1.00 94.56 102 PHE A C 1
ATOM 826 O O . PHE A 1 102 ? -4.703 3.013 5.978 1.00 94.56 102 PHE A O 1
ATOM 833 N N . GLN A 1 103 ? -3.048 4.548 5.829 1.00 94.25 103 GLN A N 1
ATOM 834 C CA . GLN A 1 103 ? -3.837 5.700 6.285 1.00 94.25 103 GLN A CA 1
ATOM 835 C C . GLN A 1 103 ? -5.209 5.817 5.611 1.00 94.25 103 GLN A C 1
ATOM 837 O O . GLN A 1 103 ? -6.194 5.864 6.342 1.00 94.25 103 GLN A O 1
ATOM 842 N N . PRO A 1 104 ? -5.354 5.745 4.269 1.00 95.81 104 PRO A N 1
ATOM 843 C CA . PRO A 1 104 ? -6.672 5.899 3.650 1.00 95.81 104 PRO A CA 1
ATOM 844 C C . PRO A 1 104 ? -7.687 4.856 4.133 1.00 95.81 104 PRO A C 1
ATOM 846 O O . PRO A 1 104 ? -8.870 5.143 4.280 1.00 95.81 104 PRO A O 1
ATOM 849 N N . THR A 1 105 ? -7.224 3.629 4.393 1.00 95.94 105 THR A N 1
ATOM 850 C CA . THR A 1 105 ? -8.079 2.546 4.891 1.00 95.94 105 THR A CA 1
ATOM 851 C C . THR A 1 105 ? -8.347 2.689 6.388 1.00 95.94 105 THR A C 1
ATOM 853 O O . THR A 1 105 ? -9.491 2.570 6.810 1.00 95.94 105 THR A O 1
ATOM 856 N N . VAL A 1 106 ? -7.314 2.957 7.188 1.00 95.69 106 VAL A N 1
ATOM 857 C CA . VAL A 1 106 ? -7.424 3.068 8.650 1.00 95.69 106 VAL A CA 1
ATOM 858 C C . VAL A 1 106 ? -8.278 4.268 9.052 1.00 95.69 106 VAL A C 1
ATOM 860 O O . VAL A 1 106 ? -9.210 4.103 9.835 1.00 95.69 106 VAL A O 1
ATOM 863 N N . SER A 1 107 ? -8.028 5.448 8.480 1.00 95.94 107 SER A N 1
ATOM 864 C CA . SER A 1 107 ? -8.821 6.650 8.753 1.00 95.94 107 SER A CA 1
ATOM 865 C C . SER A 1 107 ? -10.284 6.458 8.358 1.00 95.94 107 SER A C 1
ATOM 867 O O . SER A 1 107 ? -11.169 6.819 9.127 1.00 95.94 107 SER A O 1
ATOM 869 N N . GLY A 1 108 ? -10.550 5.820 7.211 1.00 96.62 108 GLY A N 1
ATOM 870 C CA . GLY A 1 108 ? -11.916 5.505 6.786 1.00 96.62 108 GLY A CA 1
ATOM 871 C C . GLY A 1 108 ? -12.641 4.564 7.754 1.00 96.62 108 GLY A C 1
ATOM 872 O O . GLY A 1 108 ? -13.809 4.788 8.064 1.00 96.62 108 GLY A O 1
ATOM 873 N N . ILE A 1 109 ? -11.948 3.547 8.282 1.00 95.75 109 ILE A N 1
ATOM 874 C CA . ILE A 1 109 ? -12.506 2.643 9.300 1.00 95.75 109 ILE A CA 1
ATOM 875 C C . ILE A 1 109 ? -12.819 3.408 10.590 1.00 95.75 109 ILE A C 1
ATOM 877 O O . ILE A 1 109 ? -13.928 3.289 11.103 1.00 95.75 109 ILE A O 1
ATOM 881 N N . ILE A 1 110 ? -11.875 4.206 11.100 1.00 94.81 110 ILE A N 1
ATOM 882 C CA . ILE A 1 110 ? -12.064 4.980 12.337 1.0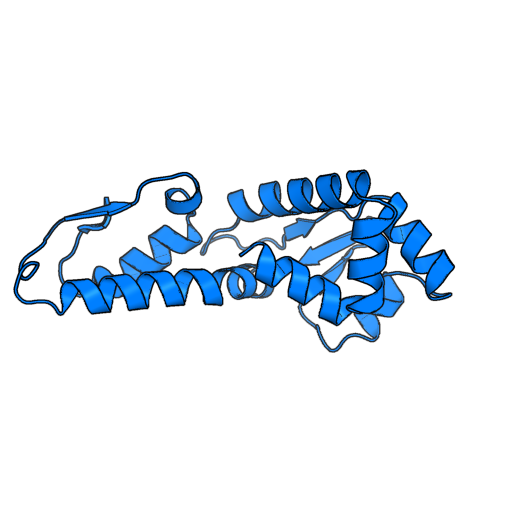0 94.81 110 ILE A CA 1
ATOM 883 C C . ILE A 1 110 ? -13.249 5.934 12.190 1.00 94.81 110 ILE A C 1
ATOM 885 O O . ILE A 1 110 ? -14.163 5.889 13.008 1.00 94.81 110 ILE A O 1
ATOM 889 N N . GLN A 1 111 ? -13.289 6.713 11.108 1.00 95.94 111 GLN A N 1
ATOM 890 C CA . GLN A 1 111 ? -14.380 7.648 10.837 1.00 95.94 111 GLN A CA 1
ATOM 891 C C . GLN A 1 111 ? -15.736 6.933 10.759 1.00 95.94 111 GLN A C 1
ATOM 893 O O . GLN A 1 111 ? -16.746 7.429 11.268 1.00 95.94 111 GLN A O 1
ATOM 898 N N 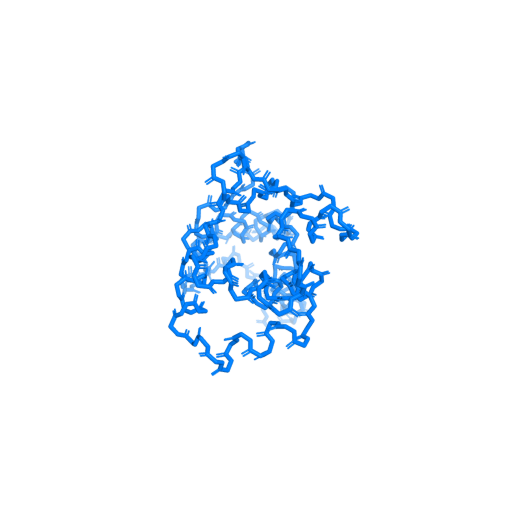. HIS A 1 112 ? -15.778 5.751 10.138 1.00 95.12 112 HIS A N 1
ATOM 899 C CA . HIS A 1 112 ? -16.999 4.959 10.067 1.00 95.12 112 HIS A CA 1
ATOM 900 C C . HIS A 1 112 ? -17.453 4.487 11.454 1.00 95.12 112 HIS A C 1
ATOM 902 O O . HIS A 1 112 ? -18.628 4.628 11.795 1.00 95.12 112 HIS A O 1
ATOM 908 N N . ILE A 1 113 ? -16.527 3.992 12.281 1.00 92.56 113 ILE A N 1
ATOM 909 C CA . ILE A 1 113 ? -16.826 3.576 13.656 1.00 92.56 113 ILE A CA 1
ATOM 910 C C . ILE A 1 113 ? -17.309 4.768 14.489 1.00 92.56 113 ILE A C 1
ATOM 912 O O . ILE A 1 113 ? -18.315 4.657 15.185 1.00 92.56 113 ILE A O 1
ATOM 916 N N . GLU A 1 114 ? -16.652 5.923 14.395 1.00 91.31 114 GLU A N 1
ATOM 917 C CA . GLU A 1 114 ? -17.062 7.143 15.098 1.00 91.31 114 GLU A CA 1
ATOM 918 C C . GLU A 1 114 ? -18.473 7.585 14.709 1.00 91.31 114 GLU A C 1
ATOM 920 O O . GLU A 1 114 ? -19.272 7.919 15.584 1.00 91.31 114 GLU A O 1
ATOM 925 N N . THR A 1 115 ? -18.798 7.513 13.415 1.00 93.19 115 THR A N 1
ATOM 926 C CA . THR A 1 115 ? -20.136 7.823 12.893 1.00 93.19 115 THR A CA 1
ATOM 927 C C . THR A 1 115 ? -21.194 6.884 13.470 1.00 93.19 115 THR A C 1
ATOM 929 O O . THR A 1 115 ? -22.294 7.323 13.804 1.00 93.19 115 THR A O 1
ATOM 932 N N . LEU A 1 116 ? -20.882 5.592 13.610 1.00 92.00 116 LEU A N 1
ATOM 933 C CA . LEU A 1 116 ? -21.789 4.632 14.238 1.00 92.00 116 LEU A CA 1
ATOM 934 C C . LEU A 1 116 ? -21.949 4.920 15.731 1.00 92.00 116 LEU A C 1
ATOM 936 O O . LEU A 1 116 ? -23.075 5.009 16.201 1.00 92.00 116 LEU A O 1
ATOM 940 N N . LEU A 1 117 ? -20.853 5.149 16.457 1.00 89.25 117 LEU A N 1
ATOM 941 C CA . LEU A 1 117 ? -20.865 5.445 17.895 1.00 89.25 117 LEU A CA 1
ATOM 942 C C . LEU A 1 117 ? -21.527 6.784 18.257 1.00 89.25 117 LEU A C 1
ATOM 944 O O . LEU A 1 117 ? -21.765 7.044 19.436 1.00 89.25 117 LEU A O 1
ATOM 948 N N . ALA A 1 118 ? -21.783 7.655 17.280 1.00 90.00 118 ALA A N 1
ATOM 949 C CA . ALA A 1 118 ? -22.569 8.872 17.471 1.00 90.00 118 ALA A CA 1
ATOM 950 C C . ALA A 1 118 ? -24.085 8.603 17.498 1.00 90.00 118 ALA A C 1
ATOM 952 O O . ALA A 1 118 ? -24.853 9.472 17.912 1.00 90.00 118 ALA A O 1
ATOM 953 N N . ARG A 1 119 ? -24.529 7.418 17.061 1.00 93.38 119 ARG A N 1
ATOM 954 C CA . ARG A 1 119 ? -25.948 7.066 17.001 1.00 93.38 119 ARG A CA 1
ATOM 955 C C . ARG A 1 119 ? -26.497 6.717 18.394 1.00 93.38 119 ARG A C 1
ATOM 957 O O . ARG A 1 119 ? -25.839 5.965 19.120 1.00 93.38 119 ARG A O 1
ATOM 964 N N . PRO A 1 120 ? -27.691 7.212 18.771 1.00 91.44 120 PRO A N 1
ATOM 965 C CA . PRO A 1 120 ? -28.301 6.936 20.074 1.00 91.44 120 PRO A CA 1
ATOM 966 C C . PRO A 1 120 ? -28.442 5.442 20.394 1.00 91.44 120 PRO A C 1
ATOM 968 O O . PRO A 1 120 ? -28.247 5.033 21.532 1.00 91.44 120 PRO A O 1
ATOM 971 N N . GLU A 1 121 ? -28.724 4.615 19.388 1.00 92.19 121 GLU A N 1
ATOM 972 C CA . GLU A 1 121 ? -29.003 3.181 19.525 1.00 92.19 121 GLU A CA 1
ATOM 973 C C . GLU A 1 121 ? -27.792 2.366 19.995 1.00 92.19 121 GLU A C 1
ATOM 975 O O . GLU A 1 121 ? -27.949 1.258 20.505 1.00 92.19 121 GLU A O 1
ATOM 980 N N . VAL A 1 122 ? -26.583 2.902 19.822 1.00 87.50 122 VAL A N 1
ATOM 981 C CA . VAL A 1 122 ? -25.325 2.263 20.237 1.00 87.50 122 VAL A CA 1
ATOM 982 C C . VAL A 1 122 ? -24.566 3.105 21.265 1.00 87.50 122 VAL A C 1
ATOM 984 O O . VAL A 1 122 ? -23.374 2.886 21.508 1.00 87.50 122 VAL A O 1
ATOM 987 N N . GLN A 1 123 ? -25.245 4.062 21.907 1.00 80.94 123 GLN A N 1
ATOM 988 C CA . GLN A 1 123 ? -24.684 4.766 23.054 1.00 80.94 123 GLN A CA 1
ATOM 989 C C . GLN A 1 123 ? -24.404 3.784 24.198 1.00 80.94 123 GLN A C 1
ATOM 991 O O . GLN A 1 123 ? -25.215 2.924 24.533 1.00 80.94 123 GLN A O 1
ATOM 996 N N . GLY A 1 124 ? -23.229 3.918 24.815 1.00 83.00 124 GLY A N 1
ATOM 997 C CA . GLY A 1 124 ? -22.828 3.095 25.958 1.00 83.00 124 GLY A CA 1
ATOM 998 C C . GLY A 1 124 ? -22.174 1.754 25.610 1.00 83.00 124 GLY A C 1
ATOM 999 O O . GLY A 1 124 ? -21.881 0.982 26.525 1.00 83.00 124 GLY A O 1
ATOM 1000 N N . VAL A 1 125 ? -21.891 1.473 24.331 1.00 89.12 125 VAL A N 1
ATOM 1001 C CA . VAL A 1 125 ? -21.057 0.324 23.940 1.00 89.12 125 VAL A CA 1
ATOM 1002 C C . VAL A 1 125 ? -19.680 0.430 24.602 1.00 89.12 125 VAL A C 1
ATOM 1004 O O . VAL A 1 125 ? -18.998 1.445 24.492 1.00 89.12 125 VAL A O 1
ATOM 1007 N N . LYS A 1 126 ? -19.271 -0.644 25.287 1.00 87.31 126 LYS A N 1
ATOM 1008 C CA . LYS A 1 126 ? -17.984 -0.734 26.005 1.00 87.31 126 LYS A CA 1
ATOM 1009 C C . LYS A 1 126 ? -16.953 -1.607 25.299 1.00 87.31 126 LYS A C 1
ATOM 1011 O O . LYS A 1 126 ? -15.766 -1.496 25.586 1.00 87.31 126 LYS A O 1
ATOM 1016 N N . LEU A 1 127 ? -17.411 -2.500 24.424 1.00 90.62 127 LEU A N 1
ATOM 1017 C CA . LEU A 1 127 ? -16.589 -3.505 23.762 1.00 90.62 127 LEU A CA 1
ATOM 1018 C C . LEU A 1 127 ? -16.745 -3.369 22.253 1.00 90.62 127 LEU A C 1
ATOM 1020 O O . LEU A 1 127 ? -17.866 -3.340 21.748 1.00 90.62 127 LEU A O 1
ATOM 1024 N N . LEU A 1 128 ? -15.618 -3.312 21.553 1.00 91.06 128 LEU A N 1
ATOM 1025 C CA . LEU A 1 128 ? -15.554 -3.330 20.099 1.00 91.06 128 LEU A CA 1
ATOM 1026 C C . LEU A 1 128 ? -14.727 -4.538 19.673 1.00 91.06 128 LEU A C 1
ATOM 1028 O O . LEU A 1 128 ? -13.537 -4.585 19.963 1.00 91.06 128 LEU A O 1
ATOM 1032 N N . PHE A 1 129 ? -15.355 -5.481 18.976 1.00 91.75 129 PHE A N 1
ATOM 1033 C CA . PHE A 1 129 ? -14.681 -6.659 18.439 1.00 91.75 129 PHE A CA 1
ATOM 1034 C C . PHE A 1 129 ? -14.274 -6.406 16.991 1.00 91.75 129 PHE A C 1
ATOM 1036 O O . PHE A 1 129 ? -15.128 -6.107 16.151 1.00 91.75 129 PHE A O 1
ATOM 1043 N N . LEU A 1 130 ? -12.984 -6.538 16.691 1.00 92.06 130 LEU A N 1
ATOM 1044 C CA . LEU A 1 130 ? -12.490 -6.469 15.317 1.00 92.06 130 LEU A CA 1
ATOM 1045 C C . LEU A 1 130 ? -12.384 -7.887 14.743 1.00 92.06 130 LEU A C 1
ATOM 1047 O O . LEU A 1 130 ? -11.706 -8.741 15.303 1.00 92.06 130 LEU A O 1
ATOM 1051 N N . VAL A 1 131 ? -13.046 -8.146 13.612 1.00 92.94 131 VAL A N 1
ATOM 1052 C CA . VAL A 1 131 ? -13.087 -9.480 12.986 1.00 92.94 131 VAL A CA 1
ATOM 1053 C C . VAL A 1 131 ? -12.611 -9.462 11.532 1.00 92.94 131 VAL A C 1
ATOM 1055 O O . VAL A 1 131 ? -12.732 -8.458 10.829 1.00 92.94 131 VAL A O 1
ATOM 1058 N N . GLY A 1 132 ? -12.089 -10.603 11.071 1.00 91.38 132 GLY A N 1
ATOM 1059 C CA . GLY A 1 132 ? -11.566 -10.806 9.716 1.00 91.38 132 GLY A CA 1
ATOM 1060 C C . GLY A 1 132 ? -10.050 -10.608 9.606 1.00 91.38 132 GLY A C 1
ATOM 1061 O O . GLY A 1 132 ? -9.416 -10.050 10.490 1.00 91.38 132 GLY A O 1
ATOM 1062 N N . GLY A 1 133 ? -9.444 -11.038 8.495 1.00 90.44 133 GLY A N 1
ATOM 1063 C CA . GLY A 1 133 ? -7.976 -11.099 8.385 1.00 90.44 133 GLY A CA 1
ATOM 1064 C C . GLY A 1 133 ? -7.252 -9.749 8.512 1.00 90.44 133 GLY A C 1
ATOM 1065 O O . GLY A 1 133 ? -6.108 -9.701 8.946 1.00 90.44 133 GLY A O 1
ATOM 1066 N N . PHE A 1 134 ? -7.902 -8.630 8.174 1.00 92.12 134 PHE A N 1
ATOM 1067 C CA . PHE A 1 134 ? -7.298 -7.303 8.360 1.00 92.12 134 PHE A CA 1
ATOM 1068 C C . PHE A 1 134 ? -7.389 -6.795 9.809 1.00 92.12 134 PHE A C 1
ATOM 1070 O O . PHE A 1 134 ? -6.598 -5.935 10.193 1.00 92.12 134 PHE A O 1
ATOM 1077 N N . ALA A 1 135 ? -8.291 -7.351 10.627 1.00 92.56 135 ALA A N 1
ATOM 1078 C CA . ALA A 1 135 ? -8.389 -7.041 12.054 1.00 92.56 135 ALA A CA 1
ATOM 1079 C C . ALA A 1 135 ? -7.138 -7.461 12.840 1.00 92.56 135 ALA A C 1
ATOM 1081 O O . ALA A 1 135 ? -6.847 -6.883 13.882 1.00 92.56 135 ALA A O 1
ATOM 1082 N N . GLU A 1 136 ? -6.362 -8.414 12.317 1.00 90.44 136 GLU A N 1
ATOM 1083 C CA . GLU A 1 136 ? -5.077 -8.847 12.883 1.00 90.44 136 GLU A CA 1
ATOM 1084 C C . GLU A 1 136 ? -3.939 -7.841 12.630 1.00 90.44 136 GLU A C 1
ATOM 1086 O O . GLU A 1 136 ? -2.831 -7.996 13.142 1.00 90.44 136 GLU A O 1
ATOM 1091 N N . SER A 1 137 ? -4.173 -6.797 11.828 1.00 92.44 137 SER A N 1
ATOM 1092 C CA . SER A 1 137 ? -3.151 -5.794 11.544 1.00 92.44 137 SER A CA 1
ATOM 1093 C C . SER A 1 137 ? -2.805 -4.992 12.798 1.00 92.44 137 SER A C 1
ATOM 1095 O O . SER A 1 137 ? -3.622 -4.220 13.300 1.00 92.44 137 SER A O 1
ATOM 1097 N N . ALA A 1 138 ? -1.543 -5.071 13.230 1.00 91.12 138 ALA A N 1
ATOM 1098 C CA . ALA A 1 138 ? -1.029 -4.270 14.342 1.00 91.12 138 ALA A CA 1
ATOM 1099 C C . ALA A 1 138 ? -1.180 -2.755 14.105 1.00 91.12 138 ALA A C 1
ATOM 1101 O O . ALA A 1 138 ? -1.379 -1.997 15.053 1.00 91.12 138 ALA A O 1
ATOM 1102 N N . VAL A 1 139 ? -1.110 -2.308 12.844 1.00 92.69 139 VAL A N 1
ATOM 1103 C CA . VAL A 1 139 ? -1.346 -0.904 12.469 1.00 92.69 139 VAL A CA 1
ATOM 1104 C C . VAL A 1 139 ? -2.800 -0.514 12.737 1.00 92.69 139 VAL A C 1
ATOM 1106 O O . VAL A 1 139 ? -3.045 0.516 13.361 1.00 92.69 139 VAL A O 1
ATOM 1109 N N . LEU A 1 140 ? -3.759 -1.344 12.309 1.00 93.94 140 LEU A N 1
ATOM 1110 C CA . LEU A 1 140 ? -5.182 -1.082 12.530 1.00 93.94 140 LEU A CA 1
ATOM 1111 C C . LEU A 1 140 ? -5.534 -1.129 14.020 1.00 93.94 140 LEU A C 1
ATOM 1113 O O . LEU A 1 140 ? -6.145 -0.191 14.520 1.00 93.94 140 LEU A O 1
ATOM 1117 N N . GLN A 1 141 ? -5.126 -2.183 14.731 1.00 92.62 141 GLN A N 1
ATOM 1118 C CA . GLN A 1 141 ? -5.426 -2.350 16.157 1.00 92.62 141 GLN A CA 1
ATOM 1119 C C . GLN A 1 141 ? -4.909 -1.171 16.979 1.00 92.62 141 GLN A C 1
ATOM 1121 O O . GLN A 1 141 ? -5.648 -0.602 17.780 1.00 92.62 141 GLN A O 1
ATOM 1126 N N . HIS A 1 142 ? -3.663 -0.755 16.737 1.00 92.44 142 HIS A N 1
ATOM 1127 C CA . HIS A 1 142 ? -3.087 0.397 17.417 1.00 92.44 142 HIS A CA 1
ATOM 1128 C C . HIS A 1 142 ? -3.853 1.687 17.113 1.00 92.44 142 HIS A C 1
ATOM 1130 O O . HIS A 1 142 ? -4.160 2.438 18.034 1.00 92.44 142 HIS A O 1
ATOM 1136 N N . ALA A 1 143 ? -4.200 1.933 15.847 1.00 92.94 143 ALA A N 1
ATOM 1137 C CA . ALA A 1 143 ? -4.910 3.145 15.457 1.00 92.94 143 ALA A CA 1
ATOM 1138 C C . ALA A 1 143 ? -6.330 3.209 16.046 1.00 92.94 143 ALA A C 1
ATOM 1140 O O . ALA A 1 143 ? -6.734 4.249 16.561 1.00 92.94 143 ALA A O 1
ATOM 1141 N N . VAL A 1 144 ? -7.068 2.094 16.035 1.00 92.94 144 VAL A N 1
ATOM 1142 C CA . VAL A 1 144 ? -8.406 2.009 16.641 1.00 92.94 144 VAL A CA 1
ATOM 1143 C C . VAL A 1 144 ? -8.320 2.179 18.160 1.00 92.94 144 VAL A C 1
ATOM 1145 O O . VAL A 1 144 ? -9.094 2.945 18.730 1.00 92.94 144 VAL A O 1
ATOM 1148 N N . GLN A 1 145 ? -7.354 1.531 18.819 1.00 91.81 145 GLN A N 1
ATOM 1149 C CA . GLN A 1 145 ? -7.137 1.677 20.260 1.00 91.81 145 GLN A CA 1
ATOM 1150 C C . GLN A 1 145 ? -6.766 3.118 20.636 1.00 91.81 145 GLN A C 1
ATOM 1152 O O . GLN A 1 145 ? -7.267 3.635 21.631 1.0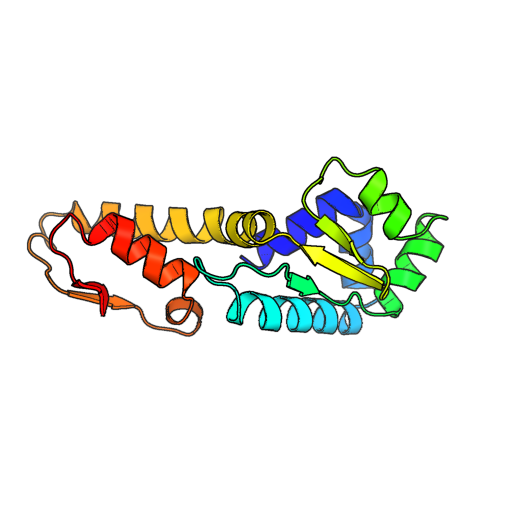0 91.81 145 GLN A O 1
ATOM 1157 N N . ALA A 1 146 ? -5.921 3.779 19.843 1.00 91.69 146 ALA A N 1
ATOM 1158 C CA . ALA A 1 146 ? -5.531 5.167 20.068 1.00 91.69 146 ALA A CA 1
ATOM 1159 C C . ALA A 1 146 ? -6.714 6.133 19.888 1.00 91.69 146 ALA A C 1
ATOM 1161 O O . ALA A 1 146 ? -6.909 7.018 20.718 1.00 91.69 146 ALA A O 1
ATOM 1162 N N . ALA A 1 147 ? -7.523 5.943 18.843 1.00 91.12 147 ALA A N 1
ATOM 1163 C CA . ALA A 1 147 ? -8.655 6.818 18.545 1.00 91.12 147 ALA A CA 1
ATOM 1164 C C . ALA A 1 147 ? -9.833 6.627 19.516 1.00 91.12 147 ALA A C 1
ATOM 1166 O O . ALA A 1 147 ? -10.451 7.594 19.956 1.00 91.12 147 ALA A O 1
ATOM 1167 N N . LEU A 1 148 ? -10.155 5.379 19.869 1.00 87.75 148 LEU A N 1
ATOM 1168 C CA . LEU A 1 148 ? -11.386 5.049 20.598 1.00 87.75 148 LEU A CA 1
ATOM 1169 C C . LEU A 1 148 ? -11.154 4.697 22.070 1.00 87.75 148 LEU A C 1
ATOM 1171 O O . LEU A 1 148 ? -12.088 4.791 22.867 1.00 87.75 148 LEU A O 1
ATOM 1175 N N . GLY A 1 149 ? -9.926 4.349 22.461 1.00 80.75 149 GLY A N 1
ATOM 1176 C CA . GLY A 1 149 ? -9.594 4.005 23.845 1.00 80.75 149 GLY A CA 1
ATOM 1177 C C . GLY A 1 149 ? -9.852 5.154 24.822 1.00 80.75 149 GLY A C 1
ATOM 1178 O O . GLY A 1 14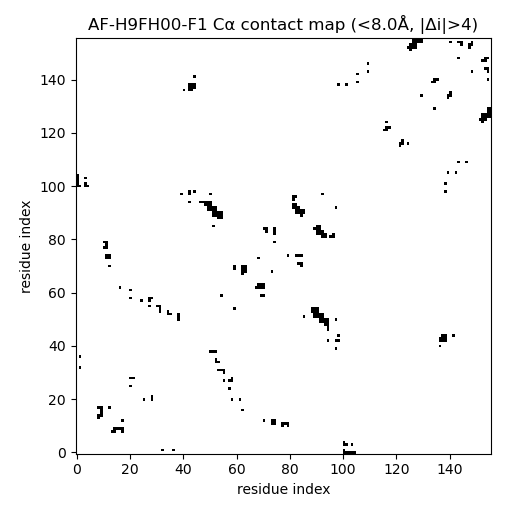9 ? -10.333 4.927 25.931 1.00 80.75 149 GLY A O 1
ATOM 1179 N N . ALA A 1 150 ? -9.647 6.403 24.388 1.00 75.25 150 ALA A N 1
ATOM 1180 C CA . ALA A 1 150 ? -9.955 7.595 25.183 1.00 75.25 150 ALA A CA 1
ATOM 1181 C C . ALA A 1 150 ? -11.457 7.746 25.505 1.00 75.25 150 ALA A C 1
ATOM 1183 O O . ALA A 1 150 ? -11.819 8.429 26.459 1.00 75.25 150 ALA A O 1
ATOM 1184 N N . ARG A 1 151 ? -12.339 7.081 24.746 1.00 74.94 151 ARG A N 1
ATOM 1185 C CA . ARG A 1 151 ? -13.796 7.081 24.960 1.00 74.94 151 ARG A CA 1
ATOM 1186 C C . ARG A 1 151 ? -14.261 5.973 25.913 1.00 74.94 151 ARG A C 1
ATOM 1188 O O . ARG A 1 151 ? -15.461 5.755 26.048 1.00 74.94 151 ARG A O 1
ATOM 1195 N N . GLY A 1 152 ? -13.333 5.249 26.543 1.00 78.31 152 GLY A N 1
ATOM 1196 C CA . GLY A 1 152 ? -13.643 4.118 27.420 1.00 78.31 152 GLY A CA 1
ATOM 1197 C C . GLY A 1 152 ? -14.088 2.854 26.677 1.00 78.31 152 GLY A C 1
ATOM 1198 O O . GLY A 1 152 ? -14.524 1.899 27.321 1.00 78.31 152 GLY A O 1
ATOM 1199 N N . LEU A 1 153 ? -13.972 2.825 25.342 1.00 84.81 153 LEU A N 1
ATOM 1200 C CA . LEU A 1 153 ? -14.152 1.607 24.558 1.00 84.81 153 LEU A CA 1
ATOM 1201 C C . LEU A 1 153 ? -12.910 0.731 24.671 1.00 84.81 153 LEU A C 1
ATOM 1203 O O . LEU A 1 153 ? -11.789 1.159 24.392 1.00 84.81 153 LEU A O 1
ATOM 1207 N N . ARG A 1 154 ? -13.127 -0.531 25.024 1.00 84.44 154 ARG A N 1
ATOM 1208 C CA . ARG A 1 154 ? -12.104 -1.564 24.957 1.00 84.44 154 ARG A CA 1
ATOM 1209 C C . ARG A 1 154 ? -12.213 -2.277 23.613 1.00 84.44 154 ARG A C 1
ATOM 1211 O O . ARG A 1 154 ? -13.238 -2.892 23.315 1.00 84.44 154 ARG A O 1
ATOM 1218 N N . VAL A 1 155 ? -11.148 -2.189 22.825 1.00 83.00 155 VAL A N 1
ATOM 1219 C CA . VAL A 1 155 ? -10.987 -2.961 21.592 1.00 83.00 155 VAL A CA 1
ATOM 1220 C C . VAL A 1 155 ? -10.546 -4.372 21.980 1.00 83.00 155 VAL A C 1
ATOM 1222 O O . VAL A 1 155 ? -9.631 -4.529 22.794 1.00 83.00 155 VAL A O 1
ATOM 1225 N N . VAL A 1 156 ? -11.250 -5.376 21.463 1.00 75.81 156 VAL A N 1
ATOM 1226 C CA . VAL A 1 156 ? -11.010 -6.806 21.699 1.00 75.81 156 VAL A CA 1
ATOM 1227 C C . VAL A 1 156 ? -10.690 -7.491 20.381 1.00 75.81 156 VAL A C 1
ATOM 1229 O O . VAL A 1 156 ? -11.380 -7.191 19.375 1.00 75.81 156 VAL A O 1
#